Protein AF-A0A7K0PIM3-F1 (afdb_monomer_lite)

Foldseek 3Di:
DCQVVLVVVVVVVVVPDDADDDAEEEPQAPPDPPRPPLVVVVVPPHNYAYEYCDDHPRHPYYADLLDGPAAFQQGQEYHYPPHLVVHPCSVSSVVSSNRNHHPNHYD

pLDDT: mean 91.48, std 10.25, range [44.47, 98.44]

Radius of gyration: 13.06 Å; chains: 1; bounding box: 32×22×36 Å

Secondary structure (DSSP, 8-state):
--HHHHHHHHHHHHTTS--PSSEEEES----STT----GGGGSTTS-EEEEESS-STT-SEE--TTS--SPTT-BSEEE--S-GGG-S-HHHHHHHHHHHB-TT---

Structure (mmCIF, N/CA/C/O backbone):
data_AF-A0A7K0PIM3-F1
#
_entry.id   AF-A0A7K0PIM3-F1
#
loop_
_atom_site.group_PDB
_atom_site.id
_atom_site.type_symbol
_atom_site.label_atom_id
_atom_site.label_alt_id
_atom_site.label_comp_id
_atom_site.label_asym_id
_atom_site.label_entity_id
_atom_site.label_seq_id
_atom_site.pdbx_PDB_ins_code
_atom_site.Cartn_x
_atom_site.Cartn_y
_atom_site.Cartn_z
_atom_site.occupancy
_atom_site.B_iso_or_equiv
_atom_site.auth_seq_id
_atom_site.auth_comp_id
_atom_site.auth_asym_id
_atom_site.auth_atom_id
_atom_site.pdbx_PDB_model_num
ATOM 1 N N . MET A 1 1 ? 1.345 -8.873 -18.086 1.00 44.47 1 MET A N 1
ATOM 2 C CA . MET A 1 1 ? 0.117 -9.702 -18.183 1.00 44.47 1 MET A CA 1
ATOM 3 C C . MET A 1 1 ? -0.232 -10.415 -16.858 1.00 44.47 1 MET A C 1
ATOM 5 O O . MET A 1 1 ? -0.802 -11.494 -16.890 1.00 44.47 1 MET A O 1
ATOM 9 N N . ALA A 1 2 ? 0.010 -9.792 -15.693 1.00 50.12 2 ALA A N 1
ATOM 10 C CA . ALA A 1 2 ? -0.507 -10.244 -14.383 1.00 50.12 2 ALA A CA 1
ATOM 11 C C . ALA A 1 2 ? -1.850 -9.570 -13.993 1.00 50.12 2 ALA A C 1
ATOM 13 O O . ALA A 1 2 ? -2.500 -9.941 -13.023 1.00 50.12 2 ALA A O 1
ATOM 14 N N . GLN A 1 3 ? -2.290 -8.599 -14.802 1.00 61.19 3 GLN A N 1
ATOM 15 C CA . GLN A 1 3 ? -3.297 -7.589 -14.458 1.00 61.19 3 GLN A CA 1
ATOM 16 C C . GLN A 1 3 ? -4.701 -8.107 -14.072 1.00 61.19 3 GLN A C 1
ATOM 18 O O . GLN A 1 3 ? -5.303 -7.503 -13.186 1.00 61.19 3 GLN A O 1
ATOM 23 N N . PRO A 1 4 ? -5.262 -9.181 -14.674 1.00 68.12 4 PRO A N 1
ATOM 24 C CA . PRO A 1 4 ? -6.577 -9.679 -14.260 1.00 68.12 4 PRO A CA 1
ATOM 25 C C . PRO A 1 4 ? -6.559 -10.303 -12.859 1.00 68.12 4 PRO A C 1
ATOM 27 O O . PRO A 1 4 ? -7.486 -10.087 -12.083 1.00 68.12 4 PRO A O 1
ATOM 30 N N . ILE A 1 5 ? -5.479 -11.017 -12.524 1.00 82.50 5 ILE A N 1
ATOM 31 C CA . ILE A 1 5 ? -5.363 -11.773 -11.271 1.00 82.50 5 ILE A CA 1
ATOM 32 C C . ILE A 1 5 ? -5.226 -10.822 -10.083 1.00 82.50 5 ILE A C 1
ATOM 34 O O . ILE A 1 5 ? -5.881 -11.035 -9.073 1.00 82.50 5 ILE A O 1
ATOM 38 N N . THR A 1 6 ? -4.447 -9.742 -10.204 1.00 84.00 6 THR A N 1
ATOM 39 C CA . THR A 1 6 ? -4.288 -8.746 -9.129 1.00 84.00 6 THR A CA 1
ATOM 40 C C . THR A 1 6 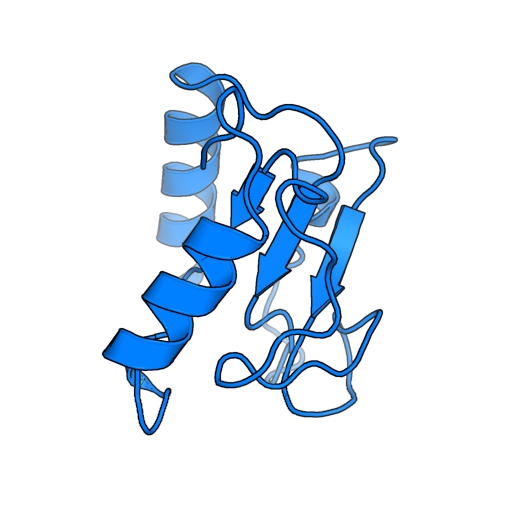? -5.627 -8.129 -8.725 1.00 84.00 6 THR A C 1
ATOM 42 O O . THR A 1 6 ? -5.908 -7.963 -7.540 1.00 84.00 6 THR A O 1
ATOM 45 N N . ARG A 1 7 ? -6.483 -7.816 -9.707 1.00 84.00 7 ARG A N 1
ATOM 46 C CA . ARG A 1 7 ? -7.808 -7.240 -9.448 1.00 84.00 7 ARG A CA 1
ATOM 47 C C . ARG A 1 7 ? -8.755 -8.235 -8.793 1.00 84.00 7 ARG A C 1
ATOM 49 O O . ARG A 1 7 ? -9.449 -7.865 -7.849 1.00 84.00 7 ARG A O 1
ATOM 56 N N . GLU A 1 8 ? -8.805 -9.460 -9.309 1.00 89.00 8 GLU A N 1
ATOM 57 C CA . GLU A 1 8 ? -9.635 -10.533 -8.753 1.00 89.00 8 GLU A CA 1
ATOM 58 C C . GLU A 1 8 ? -9.201 -10.854 -7.320 1.00 89.00 8 GLU A C 1
ATOM 60 O O . GLU A 1 8 ? -10.016 -10.790 -6.407 1.00 89.00 8 GLU A O 1
ATOM 65 N N . PHE A 1 9 ? -7.895 -11.025 -7.100 1.00 90.00 9 PHE A N 1
ATOM 66 C CA . PHE A 1 9 ? -7.312 -11.230 -5.779 1.00 90.00 9 PHE A CA 1
ATOM 67 C C . PHE A 1 9 ? -7.678 -10.109 -4.804 1.00 90.00 9 PHE A C 1
ATOM 69 O O . PHE A 1 9 ? -8.179 -10.383 -3.717 1.00 90.00 9 PHE A O 1
ATOM 76 N N . LEU A 1 10 ? -7.471 -8.843 -5.182 1.00 90.12 10 LEU A N 1
ATOM 77 C CA . LEU A 1 10 ? -7.783 -7.728 -4.290 1.00 90.12 10 LEU A CA 1
ATOM 78 C C . LEU A 1 10 ? -9.289 -7.637 -4.004 1.00 90.12 10 LEU A C 1
ATOM 80 O O . LEU A 1 10 ? -9.675 -7.365 -2.871 1.00 90.12 10 LEU A O 1
ATOM 84 N N . THR A 1 11 ? -10.137 -7.913 -4.999 1.00 91.06 11 THR A N 1
ATOM 85 C CA . THR A 1 11 ? -11.597 -7.979 -4.816 1.00 91.06 11 THR A CA 1
ATOM 86 C C . THR A 1 11 ? -11.979 -9.054 -3.799 1.00 91.06 11 THR A C 1
ATOM 88 O O . THR A 1 11 ? -12.729 -8.771 -2.865 1.00 91.06 11 THR A O 1
ATOM 91 N N . ASP A 1 12 ? -11.436 -10.262 -3.951 1.00 93.50 12 ASP A N 1
ATOM 92 C CA . ASP A 1 12 ? -11.724 -11.396 -3.074 1.00 93.50 12 ASP A CA 1
ATOM 93 C C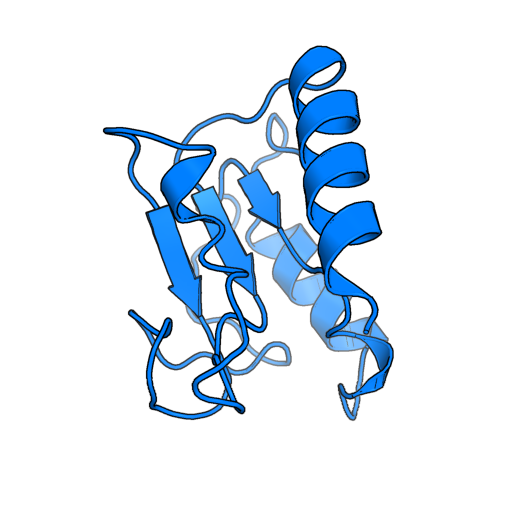 . ASP A 1 12 ? -11.228 -11.149 -1.650 1.00 93.50 12 ASP A C 1
ATOM 95 O O . ASP A 1 12 ? -11.939 -11.416 -0.681 1.00 93.50 12 ASP A O 1
ATOM 99 N N . VAL A 1 13 ? -10.025 -10.596 -1.498 1.00 93.12 13 VAL A N 1
ATOM 100 C CA . VAL A 1 13 ? -9.458 -10.327 -0.177 1.00 93.12 13 VAL A CA 1
ATOM 101 C C . VAL A 1 13 ? -10.221 -9.209 0.529 1.00 93.12 13 VAL A C 1
ATOM 103 O O . VAL A 1 13 ? -10.589 -9.381 1.691 1.00 93.12 13 VAL A O 1
ATOM 106 N N . LEU A 1 14 ? -10.558 -8.115 -0.162 1.00 92.25 14 LEU A N 1
ATOM 107 C CA . LEU A 1 14 ? -11.361 -7.025 0.412 1.00 92.25 14 LEU A CA 1
ATOM 108 C C . LEU A 1 14 ? -12.769 -7.466 0.837 1.00 92.25 14 LEU A C 1
ATOM 110 O O . LEU A 1 14 ? -13.384 -6.811 1.679 1.00 92.25 14 LEU A O 1
ATOM 114 N N . ALA A 1 15 ? -13.282 -8.575 0.300 1.00 93.50 15 ALA A N 1
ATOM 115 C CA . ALA A 1 15 ? -14.534 -9.174 0.755 1.00 93.50 15 ALA A CA 1
ATOM 116 C C . ALA A 1 15 ? -14.395 -9.971 2.070 1.00 93.50 15 ALA A C 1
ATOM 118 O O . ALA A 1 15 ? -15.405 -10.276 2.706 1.00 93.50 15 ALA A O 1
ATOM 119 N N . LEU A 1 16 ? -13.171 -10.324 2.478 1.00 93.31 16 LEU A N 1
ATOM 120 C CA . LEU A 1 16 ? -12.892 -11.237 3.592 1.00 93.31 16 LEU A CA 1
ATOM 121 C C . LEU A 1 16 ? -12.199 -10.574 4.784 1.00 93.31 16 LEU A C 1
ATOM 123 O O . LEU A 1 16 ? -12.389 -11.027 5.915 1.00 93.31 16 LEU A O 1
ATOM 127 N N . VAL A 1 17 ? -11.391 -9.538 4.554 1.00 91.19 17 VAL A N 1
ATOM 128 C CA . VAL A 1 17 ? -10.597 -8.894 5.608 1.00 91.19 17 VAL A CA 1
ATOM 129 C C . VAL A 1 17 ? -10.989 -7.426 5.786 1.00 91.19 17 VAL A C 1
ATOM 131 O O . VAL A 1 17 ? -11.223 -6.728 4.797 1.00 91.19 17 VAL A O 1
ATOM 134 N N . PRO A 1 18 ? -11.068 -6.919 7.033 1.00 91.62 18 PRO A N 1
ATOM 135 C CA . PRO A 1 18 ? -11.184 -5.488 7.266 1.00 91.62 18 PRO A CA 1
ATOM 136 C C . PRO A 1 18 ? -9.982 -4.757 6.668 1.00 91.62 18 PRO A C 1
ATOM 138 O O . PRO A 1 18 ? -8.848 -5.172 6.870 1.00 91.62 18 PRO A O 1
ATOM 141 N N . ALA A 1 19 ? -10.246 -3.644 5.995 1.00 94.25 19 ALA A N 1
ATOM 142 C CA . ALA A 1 19 ? -9.226 -2.730 5.503 1.00 94.25 19 ALA A CA 1
ATOM 143 C C . ALA A 1 19 ? -9.498 -1.360 6.137 1.00 94.25 19 ALA A C 1
ATOM 145 O O . ALA A 1 19 ? -10.301 -0.613 5.575 1.00 94.25 19 ALA A O 1
ATOM 146 N N . PRO A 1 20 ? -8.962 -1.034 7.328 1.00 96.62 20 PRO A N 1
ATOM 147 C CA . PRO A 1 20 ? -9.189 0.251 7.987 1.00 96.62 20 PRO A CA 1
ATOM 148 C C . PRO A 1 20 ? -8.360 1.383 7.361 1.00 96.62 20 PRO A C 1
ATOM 150 O O . PRO A 1 20 ? -7.329 1.157 6.736 1.00 96.62 20 PRO A O 1
ATOM 153 N N . ASP A 1 21 ? -8.809 2.624 7.522 1.00 96.94 21 ASP A N 1
ATOM 154 C CA . ASP A 1 21 ? -8.091 3.805 7.029 1.00 96.94 21 ASP A CA 1
ATOM 155 C C . ASP A 1 21 ? -6.924 4.224 7.954 1.00 96.94 21 ASP A C 1
ATOM 157 O O . ASP A 1 21 ? -7.007 4.011 9.169 1.00 96.94 21 ASP A O 1
ATOM 161 N N . PRO A 1 22 ? -5.878 4.889 7.419 1.00 97.75 22 PRO A N 1
ATOM 162 C CA . PRO A 1 22 ? -5.654 5.175 5.997 1.00 97.75 22 PRO A CA 1
ATOM 163 C C . PRO A 1 22 ? -5.092 3.974 5.222 1.00 97.75 22 PRO A C 1
ATOM 165 O O . PRO A 1 22 ? -4.423 3.114 5.798 1.00 97.75 22 PRO A O 1
ATOM 168 N N . VAL A 1 23 ? -5.348 3.941 3.911 1.00 98.06 23 VAL A N 1
ATOM 169 C CA . VAL A 1 23 ? -4.788 2.949 2.982 1.00 98.06 23 VAL A CA 1
ATOM 170 C C . VAL A 1 23 ? -3.480 3.473 2.399 1.00 98.06 23 VAL A C 1
ATOM 172 O O . VAL A 1 23 ? -3.416 4.600 1.905 1.00 98.06 23 VAL A O 1
ATOM 175 N N . VAL A 1 24 ? -2.445 2.645 2.426 1.00 98.44 24 VAL A N 1
ATOM 176 C CA . VAL A 1 24 ? -1.146 2.923 1.821 1.00 98.44 24 VAL A CA 1
ATOM 177 C C . VAL A 1 24 ? -0.793 1.784 0.880 1.00 98.44 24 VAL A C 1
ATOM 179 O O . VAL A 1 24 ? -0.798 0.623 1.277 1.00 98.44 24 VAL A O 1
ATOM 182 N N . GLU A 1 25 ? -0.481 2.125 -0.363 1.00 97.38 25 GLU A N 1
ATOM 183 C CA . GLU A 1 25 ? 0.068 1.201 -1.351 1.00 97.38 25 GLU A CA 1
ATOM 184 C C . GLU A 1 25 ? 1.582 1.396 -1.440 1.00 97.38 25 GLU A C 1
ATOM 186 O O . GLU A 1 25 ? 2.071 2.513 -1.613 1.00 97.38 25 GLU A O 1
ATOM 191 N N . PHE A 1 26 ? 2.330 0.305 -1.331 1.00 97.31 26 PHE A N 1
ATOM 192 C CA . PHE A 1 26 ? 3.777 0.251 -1.473 1.00 97.31 26 PHE A CA 1
ATOM 193 C C . PHE A 1 26 ? 4.142 -0.394 -2.810 1.00 97.31 26 PHE A C 1
ATOM 195 O O . PHE A 1 26 ? 3.809 -1.558 -3.030 1.00 97.31 26 PHE A O 1
ATOM 202 N N . GLY A 1 27 ? 4.848 0.350 -3.667 1.00 94.88 27 GLY A N 1
ATOM 203 C CA . GLY A 1 27 ? 5.157 -0.060 -5.046 1.00 94.88 27 GLY A CA 1
ATOM 204 C C . GLY A 1 27 ? 4.133 0.422 -6.078 1.00 94.88 27 GLY A C 1
ATOM 205 O O . GLY A 1 27 ? 3.824 -0.275 -7.036 1.00 94.88 27 GLY A O 1
ATOM 206 N N . SER A 1 28 ? 3.573 1.612 -5.865 1.00 94.81 28 SER A N 1
ATOM 207 C CA . SER A 1 28 ? 2.467 2.178 -6.658 1.00 94.81 28 SER A CA 1
ATOM 208 C C . SER A 1 28 ? 2.859 2.722 -8.039 1.00 94.81 28 SER A C 1
ATOM 210 O O . SER A 1 28 ? 1.990 3.189 -8.785 1.00 94.81 28 SER A O 1
ATOM 212 N N . LEU A 1 29 ? 4.151 2.720 -8.392 1.00 93.50 29 LEU A N 1
ATOM 213 C CA . LEU A 1 29 ? 4.605 3.275 -9.663 1.00 93.50 29 LEU A CA 1
ATOM 214 C C . LEU A 1 29 ? 4.055 2.468 -10.846 1.00 93.50 29 LEU A C 1
ATOM 216 O O . LEU A 1 29 ? 4.418 1.314 -11.069 1.00 93.50 29 LEU A O 1
ATOM 220 N N . GLN A 1 30 ? 3.259 3.128 -11.683 1.00 90.50 30 GLN A N 1
ATOM 221 C CA . GLN A 1 30 ? 2.781 2.583 -12.951 1.00 90.50 30 GLN A CA 1
ATOM 222 C C . GLN A 1 30 ? 3.867 2.801 -14.012 1.00 90.50 30 GLN A C 1
ATOM 224 O O . GLN A 1 30 ? 4.016 3.892 -14.569 1.00 90.50 30 GLN A O 1
ATOM 229 N N . VAL A 1 31 ? 4.680 1.766 -14.231 1.00 83.75 31 VAL A N 1
ATOM 230 C CA . VAL A 1 31 ? 5.851 1.786 -15.122 1.00 83.75 31 VAL A CA 1
ATOM 231 C C . VAL A 1 31 ? 5.440 1.824 -16.593 1.00 83.75 31 VAL A C 1
ATOM 233 O O . VAL A 1 31 ? 6.062 2.536 -17.379 1.00 83.75 31 VAL A O 1
ATOM 236 N N . GLU A 1 32 ? 4.394 1.084 -16.960 1.00 81.19 32 GLU A N 1
ATOM 237 C CA . GLU A 1 32 ? 3.885 1.019 -18.333 1.00 81.19 32 GLU A CA 1
ATOM 238 C C . GLU A 1 32 ? 2.552 1.767 -18.434 1.00 81.19 32 GLU A C 1
ATOM 240 O O . GLU A 1 32 ? 1.689 1.627 -17.568 1.00 81.19 32 GLU A O 1
ATOM 245 N N . ALA A 1 33 ? 2.339 2.528 -19.509 1.00 68.25 33 ALA A N 1
ATOM 246 C CA . ALA A 1 33 ? 1.116 3.319 -19.684 1.00 68.25 33 ALA A CA 1
ATOM 247 C C . ALA A 1 33 ? -0.156 2.449 -19.771 1.00 68.25 33 ALA A C 1
ATOM 249 O O . ALA A 1 33 ? -1.253 2.904 -19.454 1.00 68.25 33 ALA A O 1
ATOM 250 N N . GLU A 1 34 ? -0.014 1.187 -20.177 1.00 67.06 34 GLU A N 1
ATOM 251 C CA . GLU A 1 34 ? -1.086 0.197 -20.272 1.00 67.06 34 GLU A CA 1
ATOM 252 C C . GLU A 1 34 ? -1.325 -0.568 -18.953 1.00 67.06 34 GLU A C 1
ATOM 254 O O . GLU A 1 34 ? -2.146 -1.490 -18.905 1.00 67.06 34 GLU A O 1
ATOM 259 N N . GLN A 1 35 ? -0.615 -0.234 -17.868 1.00 67.12 35 GLN A N 1
ATOM 260 C CA . GLN A 1 35 ? -0.891 -0.779 -16.539 1.00 67.12 35 GLN A CA 1
ATOM 261 C C . GLN A 1 35 ? -2.169 -0.169 -15.952 1.00 67.12 35 GLN A C 1
ATOM 263 O O . GLN A 1 35 ? -2.141 0.804 -15.211 1.00 67.12 35 GLN A O 1
ATOM 268 N N . ASP A 1 36 ? -3.318 -0.791 -16.233 1.00 67.38 36 ASP A N 1
ATOM 269 C CA . ASP A 1 36 ? -4.604 -0.460 -15.598 1.00 67.38 36 ASP A CA 1
ATOM 270 C C . ASP A 1 36 ? -4.695 -1.010 -14.154 1.00 67.38 36 ASP A C 1
ATOM 272 O O . ASP A 1 36 ? -5.634 -1.726 -13.797 1.00 67.38 36 ASP A O 1
ATOM 276 N N . ILE A 1 37 ? -3.692 -0.712 -13.323 1.00 72.50 37 ILE A N 1
ATOM 277 C CA . ILE A 1 37 ? -3.549 -1.235 -11.951 1.00 72.50 37 ILE A CA 1
ATOM 278 C C . ILE A 1 37 ? -3.719 -0.163 -10.874 1.00 72.50 37 ILE A C 1
ATOM 280 O O . ILE A 1 37 ? -3.294 -0.370 -9.751 1.00 72.50 37 ILE A O 1
ATOM 284 N N . ASP A 1 38 ? -4.352 0.972 -11.183 1.00 87.75 38 ASP A N 1
ATOM 285 C CA . ASP A 1 38 ? -4.623 2.010 -10.182 1.00 87.75 38 ASP A CA 1
ATOM 286 C C . ASP A 1 38 ? -5.515 1.466 -9.049 1.00 87.75 38 ASP A C 1
ATOM 288 O O . ASP A 1 38 ? -6.747 1.413 -9.171 1.00 87.75 38 ASP A O 1
ATOM 292 N N . LEU A 1 39 ? -4.882 1.037 -7.950 1.00 90.62 39 LEU A N 1
ATOM 293 C CA . LEU A 1 39 ? -5.554 0.368 -6.839 1.00 90.62 39 LEU A CA 1
ATOM 294 C C . LEU A 1 39 ? -6.470 1.318 -6.065 1.00 90.62 39 LEU A C 1
ATOM 296 O O . LEU A 1 39 ? -7.412 0.864 -5.413 1.00 90.62 39 LEU A O 1
ATOM 300 N N . ARG A 1 40 ? -6.297 2.638 -6.223 1.00 92.12 40 ARG A N 1
ATOM 301 C CA . ARG A 1 40 ? -7.200 3.661 -5.663 1.00 92.12 40 ARG A CA 1
ATOM 302 C C . ARG A 1 40 ? -8.664 3.395 -5.995 1.00 92.12 40 ARG A C 1
ATOM 304 O O . ARG A 1 40 ? -9.549 3.711 -5.204 1.00 92.12 40 ARG A O 1
ATOM 311 N N . ARG A 1 41 ? -8.938 2.785 -7.152 1.00 91.69 41 ARG A N 1
ATOM 312 C CA . ARG A 1 41 ? -10.297 2.463 -7.613 1.00 91.69 41 ARG A CA 1
ATOM 313 C C . ARG A 1 41 ? -11.033 1.473 -6.707 1.00 91.69 41 ARG A C 1
ATOM 315 O O . ARG A 1 41 ? -12.260 1.475 -6.710 1.00 91.69 41 ARG A O 1
ATOM 322 N N . PHE A 1 42 ? -10.313 0.671 -5.923 1.00 92.31 42 PHE A N 1
ATOM 323 C CA . PHE A 1 42 ? -10.893 -0.245 -4.934 1.00 92.31 42 PHE A CA 1
ATOM 324 C C . PHE A 1 42 ? -11.261 0.451 -3.615 1.00 92.31 42 PHE A C 1
ATOM 326 O O . PHE A 1 42 ? -11.994 -0.111 -2.805 1.00 92.31 42 PHE A O 1
ATOM 333 N N . PHE A 1 43 ? -10.815 1.695 -3.416 1.00 93.88 43 PHE A N 1
ATOM 334 C CA . PHE A 1 43 ? -10.996 2.463 -2.184 1.00 93.88 43 PHE A CA 1
ATOM 335 C C . PHE A 1 43 ? -11.661 3.830 -2.449 1.00 93.88 43 PHE A C 1
ATOM 337 O O . PHE A 1 43 ? -11.131 4.869 -2.047 1.00 93.88 43 PHE A O 1
ATOM 344 N N . PRO A 1 44 ? -12.822 3.880 -3.134 1.00 94.25 44 PRO A N 1
ATOM 345 C CA . PRO A 1 44 ? -13.425 5.141 -3.554 1.00 94.25 44 PRO A CA 1
ATOM 346 C C . PRO A 1 44 ? -13.776 6.032 -2.355 1.00 94.25 44 PRO A C 1
ATOM 348 O O . PRO A 1 44 ? -14.507 5.629 -1.452 1.00 94.25 44 PRO A O 1
ATOM 351 N N . GLY A 1 45 ? -13.266 7.267 -2.36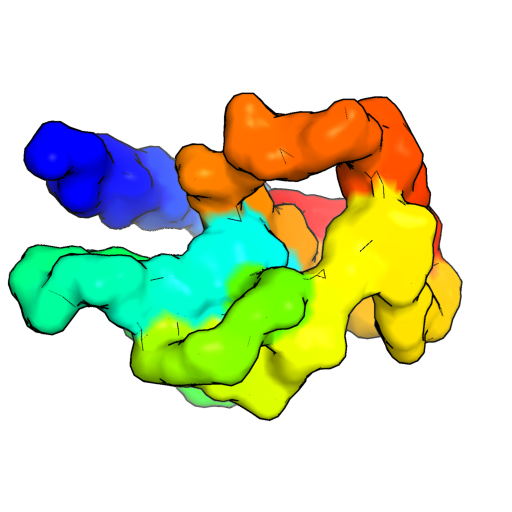7 1.00 95.69 45 GLY A N 1
ATOM 352 C CA . GLY A 1 45 ? -13.525 8.269 -1.326 1.00 95.69 45 GLY A CA 1
ATOM 353 C C . GLY A 1 45 ? -12.788 8.035 -0.004 1.00 95.69 45 GLY A C 1
ATOM 354 O O . GLY A 1 45 ? -13.031 8.771 0.951 1.00 95.69 45 GLY A O 1
ATOM 355 N N . ARG A 1 46 ? -11.898 7.041 0.061 1.00 96.44 46 ARG A N 1
ATOM 356 C CA . ARG A 1 46 ? -11.086 6.748 1.244 1.00 96.44 46 ARG A CA 1
ATOM 357 C C . ARG A 1 46 ? -9.724 7.449 1.166 1.00 96.44 46 ARG A C 1
ATOM 359 O O . ARG A 1 46 ? -9.225 7.677 0.063 1.00 96.44 46 ARG A O 1
ATOM 366 N N . PRO A 1 47 ? -9.104 7.791 2.309 1.00 97.88 47 PRO A N 1
ATOM 367 C CA . PRO A 1 47 ? -7.731 8.283 2.340 1.00 97.88 47 PRO A CA 1
ATOM 368 C C . PRO A 1 47 ? -6.773 7.190 1.846 1.00 97.88 47 PRO A C 1
ATOM 370 O O . PRO A 1 47 ? -6.508 6.218 2.553 1.00 97.88 47 PRO A O 1
ATOM 373 N N . PHE A 1 48 ? -6.270 7.365 0.624 1.00 98.00 48 PHE A N 1
ATOM 374 C CA . PHE A 1 48 ? -5.359 6.447 -0.053 1.00 98.00 48 PHE A CA 1
ATOM 375 C C . PHE A 1 48 ? -4.074 7.182 -0.430 1.00 98.00 48 PHE A C 1
ATOM 377 O O . PHE A 1 48 ? -4.142 8.267 -1.008 1.00 98.00 48 PHE A O 1
ATOM 384 N N . THR A 1 49 ? -2.919 6.587 -0.136 1.00 98.25 49 THR A N 1
ATOM 385 C CA . THR A 1 49 ? -1.605 7.107 -0.542 1.00 98.25 49 THR A CA 1
ATOM 386 C C . THR A 1 49 ? -0.833 6.041 -1.312 1.00 98.25 49 THR A C 1
ATOM 388 O O . THR A 1 49 ? -0.449 5.026 -0.735 1.00 98.25 49 THR A O 1
ATOM 391 N N . GLY A 1 50 ? -0.566 6.281 -2.594 1.00 97.75 50 GLY A N 1
ATOM 392 C CA . GLY A 1 50 ? 0.384 5.495 -3.378 1.00 97.75 50 GLY A CA 1
ATOM 393 C C . GLY A 1 50 ? 1.820 5.910 -3.071 1.00 97.75 50 GLY A C 1
ATOM 394 O O . GLY A 1 50 ? 2.153 7.098 -3.110 1.00 97.75 50 GLY A O 1
ATOM 395 N N . THR A 1 51 ? 2.679 4.946 -2.755 1.00 98.31 51 THR A N 1
ATOM 396 C CA . THR A 1 51 ? 4.100 5.171 -2.477 1.00 98.31 51 THR A CA 1
ATOM 397 C C . THR A 1 51 ? 5.007 4.328 -3.360 1.00 98.31 51 THR A C 1
ATOM 399 O O . THR A 1 51 ? 4.638 3.233 -3.781 1.00 98.31 51 THR A O 1
ATOM 402 N N . ASP A 1 52 ? 6.192 4.844 -3.669 1.00 97.50 52 ASP A N 1
ATOM 403 C CA . ASP A 1 52 ? 7.250 4.128 -4.387 1.00 97.50 52 ASP A CA 1
ATOM 404 C C . ASP A 1 52 ? 8.610 4.779 -4.084 1.00 97.50 52 ASP A C 1
ATOM 406 O O . ASP A 1 52 ? 8.660 5.928 -3.645 1.00 97.50 52 ASP A O 1
ATOM 410 N N . PHE A 1 53 ? 9.723 4.090 -4.345 1.00 96.19 53 PHE A N 1
ATOM 411 C CA . PHE A 1 53 ? 11.065 4.669 -4.193 1.00 96.19 53 PHE A CA 1
ATOM 412 C C . PHE A 1 53 ? 11.404 5.685 -5.296 1.00 96.19 53 PHE A C 1
ATOM 414 O O . PHE A 1 53 ? 12.418 6.384 -5.212 1.00 96.19 53 PHE A O 1
ATOM 421 N N . ARG A 1 54 ? 10.568 5.764 -6.337 1.00 95.38 54 ARG A N 1
ATOM 422 C CA . ARG A 1 54 ? 10.687 6.676 -7.479 1.00 95.38 54 ARG A CA 1
ATOM 423 C C . ARG A 1 54 ? 9.436 7.531 -7.633 1.00 95.38 54 ARG A C 1
ATOM 425 O O . ARG A 1 54 ? 8.333 7.097 -7.340 1.00 95.38 54 ARG A O 1
ATOM 432 N N . GLU A 1 55 ? 9.601 8.729 -8.180 1.00 97.25 55 GLU A N 1
ATOM 433 C CA . GLU A 1 55 ? 8.468 9.530 -8.654 1.00 97.25 55 GLU A CA 1
ATOM 434 C C . GLU A 1 55 ? 7.876 8.939 -9.943 1.00 97.25 55 GLU A C 1
ATOM 436 O O . GLU A 1 55 ? 8.601 8.381 -10.776 1.00 97.25 55 GLU A O 1
ATOM 441 N N . GLY A 1 56 ? 6.570 9.122 -10.144 1.00 93.88 56 GLY A N 1
ATOM 442 C CA . GLY A 1 56 ? 5.900 8.808 -11.402 1.00 93.88 56 GLY A CA 1
ATOM 443 C C . GLY A 1 56 ? 4.390 8.611 -11.257 1.00 93.88 56 GLY A C 1
ATOM 444 O O . GLY A 1 56 ? 3.825 8.892 -10.198 1.00 93.88 56 GLY A O 1
ATOM 445 N N . PRO A 1 57 ? 3.711 8.161 -12.326 1.00 92.75 57 PRO A N 1
ATOM 446 C CA . PRO A 1 57 ? 2.274 7.923 -12.296 1.00 92.75 57 PRO A CA 1
ATOM 447 C C . PRO A 1 57 ? 1.910 6.897 -11.224 1.00 92.75 57 PRO A C 1
ATOM 449 O O . PRO A 1 57 ? 2.578 5.877 -11.079 1.00 92.75 57 PRO A O 1
ATOM 452 N N . GLY A 1 58 ? 0.849 7.176 -10.471 1.00 92.19 58 GLY A N 1
ATOM 453 C CA . GLY A 1 58 ? 0.430 6.327 -9.361 1.00 92.19 58 GLY A CA 1
ATOM 454 C C . GLY A 1 58 ? 1.150 6.597 -8.038 1.00 92.19 58 GLY A C 1
ATOM 455 O O . GLY A 1 58 ? 0.664 6.118 -7.022 1.00 92.19 58 GLY A O 1
ATOM 456 N N . VAL A 1 59 ? 2.191 7.434 -8.003 1.00 96.38 59 VAL A N 1
ATOM 457 C CA . VAL A 1 59 ? 2.933 7.753 -6.775 1.00 96.38 59 VAL A CA 1
ATOM 458 C C . VAL A 1 59 ? 2.503 9.111 -6.223 1.00 96.38 59 VAL A C 1
ATOM 460 O O . VAL A 1 59 ? 2.734 10.145 -6.845 1.00 96.38 59 VAL A O 1
ATOM 463 N N . ASP A 1 60 ? 1.912 9.114 -5.030 1.00 98.00 60 ASP A N 1
ATOM 464 C CA . ASP A 1 60 ? 1.561 10.328 -4.283 1.00 98.00 60 ASP A CA 1
ATOM 465 C C . ASP A 1 60 ? 2.723 10.787 -3.386 1.00 98.00 60 ASP A C 1
ATOM 467 O O . ASP A 1 60 ? 2.909 11.984 -3.152 1.00 98.00 60 ASP A O 1
ATOM 471 N N . ARG A 1 61 ? 3.522 9.836 -2.876 1.00 98.06 61 ARG A N 1
ATOM 472 C CA . ARG A 1 61 ? 4.635 10.106 -1.956 1.00 98.06 61 ARG A CA 1
ATOM 473 C C . ARG A 1 61 ? 5.818 9.169 -2.193 1.00 98.06 61 ARG A C 1
ATOM 475 O O . ARG A 1 61 ? 5.671 7.955 -2.142 1.00 98.06 61 ARG A O 1
ATOM 482 N N . VAL A 1 62 ? 7.014 9.727 -2.383 1.00 98.44 62 VAL A N 1
ATOM 483 C CA . VAL A 1 62 ? 8.239 8.922 -2.539 1.00 98.44 62 VAL A CA 1
ATOM 484 C C . VAL A 1 62 ? 8.678 8.355 -1.191 1.00 98.44 62 VAL A C 1
ATOM 486 O O . VAL A 1 62 ? 8.967 9.132 -0.285 1.00 98.44 62 VAL A O 1
ATOM 489 N N . GLU A 1 63 ? 8.773 7.036 -1.056 1.00 98.25 63 GLU A N 1
ATOM 490 C CA . GLU A 1 63 ? 9.194 6.326 0.158 1.00 98.25 63 GLU A CA 1
ATOM 491 C C . GLU A 1 63 ? 10.203 5.221 -0.162 1.00 98.25 63 GLU A C 1
ATOM 493 O O . GLU A 1 63 ? 10.094 4.535 -1.173 1.00 98.25 63 GLU A O 1
ATOM 498 N N . ASP A 1 64 ? 11.164 5.002 0.736 1.00 97.31 64 ASP A N 1
ATOM 499 C CA . ASP A 1 64 ? 12.038 3.830 0.688 1.00 97.31 64 ASP A CA 1
ATOM 500 C C . ASP A 1 64 ? 11.531 2.804 1.698 1.00 97.31 64 ASP A C 1
ATOM 502 O O . ASP A 1 64 ? 11.511 3.067 2.900 1.00 97.31 64 ASP A O 1
ATOM 506 N N . LEU A 1 65 ? 11.157 1.614 1.224 1.00 96.81 65 LEU A N 1
ATOM 507 C CA . LEU A 1 65 ? 10.659 0.543 2.087 1.00 96.81 65 LEU A CA 1
ATOM 508 C C . LEU A 1 65 ? 11.634 0.156 3.205 1.00 96.81 65 LEU A C 1
ATOM 510 O O . LEU A 1 65 ? 11.213 -0.376 4.222 1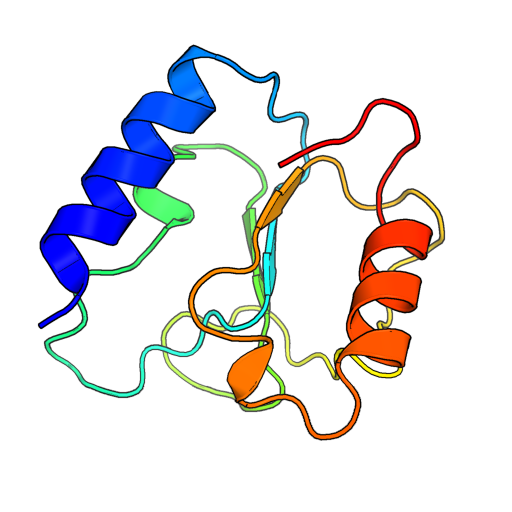.00 96.81 65 LEU A O 1
ATOM 514 N N . ARG A 1 66 ? 12.932 0.427 3.048 1.00 95.25 66 ARG A N 1
ATOM 515 C CA . ARG A 1 66 ? 13.955 0.107 4.055 1.00 95.25 66 ARG A CA 1
ATOM 516 C C . ARG A 1 66 ? 14.026 1.128 5.196 1.00 95.25 66 ARG A C 1
ATOM 518 O O . ARG A 1 66 ? 14.802 0.933 6.128 1.00 95.25 66 ARG A O 1
ATOM 525 N N . GLY A 1 67 ? 13.265 2.216 5.107 1.00 97.12 67 GLY A N 1
ATOM 526 C CA . GLY A 1 67 ? 13.207 3.283 6.100 1.00 97.12 67 GLY A CA 1
ATOM 527 C C . GLY A 1 67 ? 12.020 4.189 5.812 1.00 97.12 67 GLY A C 1
ATOM 528 O O . GLY A 1 67 ? 12.185 5.284 5.270 1.00 97.12 67 GLY A O 1
ATOM 529 N N . LEU A 1 68 ? 10.830 3.701 6.151 1.00 97.88 68 LEU A N 1
ATOM 530 C CA . LEU A 1 68 ? 9.578 4.390 5.879 1.00 97.88 68 LEU A CA 1
ATOM 531 C C . LEU A 1 68 ? 9.437 5.611 6.787 1.00 97.88 68 LEU A C 1
ATOM 533 O O . LEU A 1 68 ? 9.663 5.535 7.992 1.00 97.88 68 LEU A O 1
ATOM 537 N N . ARG A 1 69 ? 8.980 6.736 6.234 1.00 98.38 69 ARG A N 1
ATOM 538 C CA . ARG A 1 69 ? 8.742 7.967 7.016 1.00 98.38 69 ARG A CA 1
ATOM 539 C C . ARG A 1 69 ? 7.372 8.012 7.699 1.00 98.38 69 ARG A C 1
ATOM 541 O O . ARG A 1 69 ? 6.986 9.063 8.196 1.00 98.38 69 ARG A O 1
ATOM 548 N N . PHE A 1 70 ? 6.635 6.905 7.677 1.00 98.12 70 PHE A N 1
ATOM 549 C CA . PHE A 1 70 ? 5.413 6.745 8.460 1.00 98.12 70 PHE A CA 1
ATOM 550 C C . PHE A 1 70 ? 5.756 6.571 9.945 1.00 98.12 70 PHE A C 1
ATOM 552 O O . PHE A 1 70 ? 6.741 5.905 10.286 1.00 98.12 70 PHE A O 1
ATOM 559 N N . GLU A 1 71 ? 4.932 7.136 10.819 1.00 98.19 71 GLU A N 1
ATOM 560 C CA . GLU A 1 71 ? 4.996 6.909 12.263 1.00 98.19 71 GLU A CA 1
ATOM 561 C C . GLU A 1 71 ? 4.566 5.472 12.613 1.00 98.19 71 GLU A C 1
ATOM 563 O O . GLU A 1 71 ? 3.901 4.782 11.832 1.00 98.19 71 GLU A O 1
ATOM 568 N N . ASP A 1 72 ? 4.946 5.004 13.804 1.00 98.12 72 ASP A N 1
ATOM 569 C CA . ASP A 1 72 ? 4.536 3.690 14.309 1.00 98.12 72 ASP A CA 1
ATOM 570 C C . ASP A 1 72 ? 3.005 3.617 14.424 1.00 98.12 72 ASP A C 1
ATOM 572 O O . ASP A 1 72 ? 2.379 4.430 15.109 1.00 98.12 72 ASP A O 1
ATOM 576 N N . GLY A 1 73 ? 2.391 2.626 13.775 1.00 97.62 73 GLY A N 1
ATOM 577 C CA . GLY A 1 73 ? 0.936 2.473 13.766 1.00 97.62 73 GLY A CA 1
ATOM 578 C C . GLY A 1 73 ? 0.173 3.622 13.093 1.00 97.62 73 GLY A C 1
ATOM 579 O O . GLY A 1 73 ? -0.965 3.897 13.469 1.00 97.62 73 GLY A O 1
ATOM 580 N N . GLU A 1 74 ? 0.761 4.320 12.123 1.00 97.69 74 GLU A N 1
ATOM 581 C CA . GLU A 1 74 ? 0.054 5.328 11.321 1.00 97.69 74 GLU A CA 1
ATOM 582 C C . GLU A 1 74 ? -0.884 4.697 10.275 1.00 97.69 74 GLU A C 1
ATOM 584 O O . GLU A 1 74 ? -1.960 5.225 9.987 1.00 97.69 74 GLU A O 1
ATOM 589 N N . VAL A 1 75 ? -0.489 3.558 9.703 1.00 98.31 75 VAL A N 1
ATOM 590 C CA . VAL A 1 75 ? -1.138 2.935 8.543 1.00 98.31 75 VAL A CA 1
ATOM 591 C C . VAL A 1 75 ? -2.259 1.996 8.982 1.00 98.31 75 VAL A C 1
ATOM 593 O O . VAL A 1 75 ? -2.054 1.124 9.823 1.00 98.31 75 VAL A O 1
ATOM 596 N N . GLY A 1 76 ? -3.452 2.146 8.399 1.00 98.12 76 GLY A N 1
ATOM 597 C CA . GLY A 1 76 ? -4.577 1.237 8.634 1.00 98.12 76 GLY A CA 1
ATOM 598 C C . GLY A 1 76 ? -4.527 -0.003 7.741 1.00 98.12 76 GLY A C 1
ATOM 599 O O . GLY A 1 76 ? -4.619 -1.124 8.234 1.00 98.12 76 GLY A O 1
ATOM 600 N N . THR A 1 77 ? -4.339 0.199 6.439 1.00 97.69 77 THR A N 1
ATOM 601 C CA . THR A 1 77 ? -4.220 -0.859 5.419 1.00 97.69 77 THR A CA 1
ATOM 602 C C . THR A 1 77 ? -2.912 -0.640 4.654 1.00 97.69 77 THR A C 1
ATOM 604 O O . THR A 1 77 ? -2.684 0.465 4.164 1.00 97.69 77 THR A O 1
ATOM 607 N N . ALA A 1 78 ? -2.053 -1.651 4.571 1.00 97.12 78 ALA A N 1
ATOM 608 C CA . ALA A 1 78 ? -0.720 -1.645 3.969 1.00 97.12 78 ALA A CA 1
ATOM 609 C C . ALA A 1 78 ? -0.626 -2.622 2.778 1.00 97.12 78 ALA A C 1
ATOM 611 O O . ALA A 1 78 ? -0.154 -3.745 2.921 1.00 97.12 78 ALA A O 1
ATOM 612 N N . ILE A 1 79 ? -0.974 -2.166 1.576 1.00 96.00 79 ILE A N 1
ATOM 613 C CA . ILE A 1 79 ? -1.000 -2.998 0.367 1.00 96.00 79 ILE A CA 1
ATOM 614 C C . ILE A 1 79 ? 0.390 -3.052 -0.268 1.00 96.00 79 ILE A C 1
ATOM 616 O O . ILE A 1 79 ? 0.960 -2.017 -0.602 1.00 96.00 79 ILE A O 1
ATOM 620 N N . CYS A 1 80 ? 0.919 -4.251 -0.508 1.00 95.00 80 CYS A N 1
ATOM 621 C CA . CYS A 1 80 ? 2.173 -4.450 -1.236 1.00 95.00 80 CYS A CA 1
ATOM 622 C C . CYS A 1 80 ? 2.042 -5.653 -2.182 1.00 95.00 80 CYS A C 1
ATOM 624 O O . CYS A 1 80 ? 2.108 -6.803 -1.746 1.00 95.00 80 CYS A O 1
ATOM 626 N N . LEU A 1 81 ? 1.811 -5.389 -3.472 1.00 91.44 81 LEU A N 1
ATOM 627 C CA . LEU A 1 81 ? 1.588 -6.408 -4.507 1.00 91.44 81 LEU A CA 1
ATOM 628 C C . LEU A 1 81 ? 2.699 -6.317 -5.561 1.00 91.44 81 LEU A C 1
ATOM 630 O O . LEU A 1 81 ? 3.059 -5.214 -5.961 1.00 91.44 81 LEU A O 1
ATOM 634 N N . ASP A 1 82 ? 3.250 -7.461 -5.981 1.00 88.44 82 ASP A N 1
ATOM 635 C CA . ASP A 1 82 ? 4.301 -7.577 -7.013 1.00 88.44 82 ASP A CA 1
ATOM 636 C C . ASP A 1 82 ? 5.469 -6.569 -6.847 1.00 88.44 82 ASP A C 1
ATOM 638 O O . ASP A 1 82 ? 5.926 -5.928 -7.796 1.00 88.44 82 ASP A O 1
ATOM 642 N N . THR A 1 83 ? 5.908 -6.358 -5.599 1.00 91.56 83 THR A N 1
ATOM 643 C CA . THR A 1 83 ? 6.886 -5.316 -5.226 1.00 91.56 83 THR A CA 1
ATOM 644 C C . THR A 1 83 ? 8.065 -5.851 -4.410 1.00 91.56 83 THR A C 1
ATOM 646 O O . THR A 1 83 ? 9.215 -5.465 -4.643 1.00 91.56 83 THR A O 1
ATOM 649 N N . LEU A 1 84 ? 7.826 -6.731 -3.429 1.00 94.06 84 LEU A N 1
ATOM 650 C CA . LEU A 1 84 ? 8.868 -7.176 -2.490 1.00 94.06 84 LEU A CA 1
ATOM 651 C C . LEU A 1 84 ? 9.996 -7.965 -3.165 1.00 94.06 84 LEU 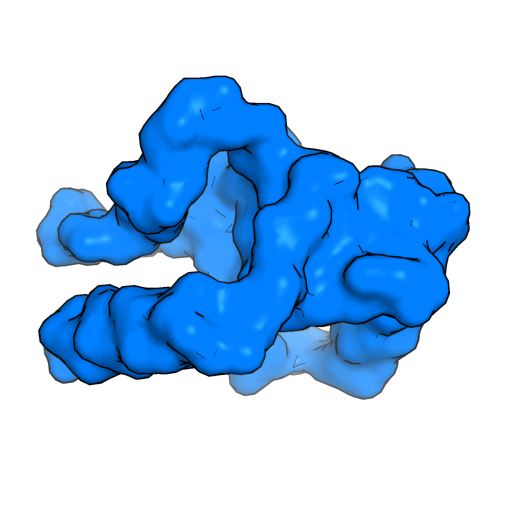A C 1
ATOM 653 O O . LEU A 1 84 ? 11.141 -7.879 -2.727 1.00 94.06 84 LEU A O 1
ATOM 657 N N . GLU A 1 85 ? 9.706 -8.691 -4.241 1.00 93.12 85 GLU A N 1
ATOM 658 C CA . GLU A 1 85 ? 10.677 -9.434 -5.049 1.00 93.12 85 GLU A CA 1
ATOM 659 C C . GLU A 1 85 ? 11.716 -8.534 -5.731 1.00 93.12 85 GLU A C 1
ATOM 661 O O . GLU A 1 85 ? 12.790 -8.999 -6.117 1.00 93.12 85 GLU A O 1
ATOM 666 N N . HIS A 1 86 ? 11.409 -7.243 -5.863 1.00 91.50 86 HIS A N 1
ATOM 667 C CA . HIS A 1 86 ? 12.295 -6.228 -6.421 1.00 91.50 86 HIS A CA 1
ATOM 668 C C . HIS A 1 86 ? 13.043 -5.441 -5.338 1.00 91.50 86 HIS A C 1
ATOM 670 O O . HIS A 1 86 ? 13.968 -4.685 -5.646 1.00 91.50 86 HIS A O 1
ATOM 676 N N . CYS A 1 87 ? 12.676 -5.615 -4.066 1.00 93.38 87 CYS A N 1
ATOM 677 C CA . CYS A 1 87 ? 13.330 -4.940 -2.958 1.00 93.38 87 CYS A CA 1
ATOM 678 C C . CYS A 1 87 ? 14.711 -5.553 -2.684 1.00 93.38 87 CYS A C 1
ATOM 680 O O . CYS A 1 87 ? 14.860 -6.766 -2.563 1.00 93.38 87 CYS A O 1
ATOM 682 N N . ALA A 1 88 ? 15.732 -4.705 -2.526 1.00 92.62 88 ALA A N 1
ATOM 683 C CA . ALA A 1 88 ? 17.089 -5.156 -2.207 1.00 92.62 88 ALA A CA 1
ATOM 684 C C . ALA A 1 88 ? 17.206 -5.785 -0.803 1.00 92.62 88 ALA A C 1
ATOM 686 O O . ALA A 1 88 ? 18.082 -6.615 -0.574 1.00 92.62 88 ALA A O 1
ATOM 687 N N . ASP A 1 89 ? 16.338 -5.379 0.128 1.00 96.56 89 ASP A N 1
ATOM 688 C CA . ASP A 1 89 ? 16.246 -5.935 1.480 1.00 96.56 89 ASP A CA 1
ATOM 689 C C . ASP A 1 89 ? 14.766 -6.103 1.878 1.00 96.56 89 ASP A C 1
ATOM 691 O O . ASP A 1 89 ? 14.201 -5.261 2.587 1.00 96.56 89 ASP A O 1
ATOM 695 N N . PRO A 1 90 ? 14.111 -7.182 1.409 1.00 96.69 90 PRO A N 1
ATOM 696 C CA . PRO A 1 90 ? 12.688 -7.402 1.654 1.00 96.69 90 PRO A CA 1
ATOM 697 C C . PRO A 1 90 ? 12.386 -7.692 3.130 1.00 96.69 90 PRO A C 1
ATOM 699 O O . PRO A 1 90 ? 11.272 -7.456 3.590 1.00 96.69 90 PRO A O 1
ATOM 702 N N . VAL A 1 91 ? 13.366 -8.172 3.904 1.00 97.56 91 VAL A N 1
ATOM 703 C CA . VAL A 1 91 ? 13.178 -8.441 5.337 1.00 97.56 91 VAL A CA 1
ATOM 704 C C . VAL A 1 91 ? 13.034 -7.131 6.102 1.00 97.56 91 VAL A C 1
ATOM 706 O O . VAL A 1 91 ? 12.127 -7.001 6.926 1.00 97.56 91 VAL A O 1
ATOM 709 N N . THR A 1 92 ? 13.902 -6.154 5.832 1.00 98.12 92 THR A N 1
ATOM 710 C CA . THR A 1 92 ? 13.773 -4.817 6.424 1.00 98.12 92 THR A CA 1
ATOM 711 C C . THR A 1 92 ? 12.500 -4.126 5.942 1.00 98.12 92 THR A C 1
ATOM 713 O O . THR A 1 92 ? 11.783 -3.570 6.769 1.00 98.12 92 THR A O 1
ATOM 716 N N . ALA A 1 93 ? 12.150 -4.258 4.658 1.00 97.81 93 ALA A N 1
ATOM 717 C CA . ALA A 1 93 ? 10.897 -3.728 4.117 1.00 97.81 93 ALA A CA 1
ATOM 718 C C . ALA A 1 93 ? 9.657 -4.213 4.882 1.00 97.81 93 ALA A C 1
ATOM 720 O O . ALA A 1 93 ? 8.833 -3.411 5.317 1.00 97.81 93 ALA A O 1
ATOM 721 N N . VAL A 1 94 ? 9.540 -5.525 5.107 1.00 97.19 94 VAL A N 1
ATOM 722 C CA . VAL A 1 94 ? 8.408 -6.101 5.849 1.00 97.19 94 VAL A CA 1
ATOM 723 C C . VAL A 1 94 ? 8.386 -5.632 7.304 1.00 97.19 94 VAL A C 1
ATOM 725 O O . VAL A 1 94 ? 7.312 -5.385 7.847 1.00 97.19 94 VAL A O 1
ATOM 728 N N . ARG A 1 95 ? 9.551 -5.468 7.945 1.00 97.94 95 ARG A N 1
ATOM 729 C CA . ARG A 1 95 ? 9.625 -4.932 9.315 1.00 97.94 95 ARG A CA 1
ATOM 730 C C . ARG A 1 95 ? 9.149 -3.487 9.396 1.00 97.94 95 ARG A C 1
ATOM 732 O O . ARG A 1 95 ? 8.414 -3.166 10.323 1.00 97.94 95 ARG A O 1
ATOM 739 N N . GLU A 1 96 ? 9.535 -2.648 8.441 1.00 98.19 96 GLU A N 1
ATOM 740 C CA . GLU A 1 96 ? 9.099 -1.252 8.382 1.00 98.19 96 GLU A CA 1
ATOM 741 C C . GLU A 1 96 ? 7.601 -1.135 8.093 1.00 98.19 96 GLU A C 1
ATOM 743 O O . GLU A 1 96 ? 6.907 -0.394 8.786 1.00 98.19 96 GLU A O 1
ATOM 748 N N . MET A 1 97 ? 7.073 -1.915 7.145 1.00 97.50 97 MET A N 1
ATOM 749 C CA . MET A 1 97 ? 5.627 -1.960 6.897 1.00 97.50 97 MET A CA 1
ATOM 750 C C . MET A 1 97 ? 4.864 -2.421 8.143 1.00 97.50 97 MET A C 1
ATOM 752 O O . MET A 1 97 ? 3.879 -1.797 8.521 1.00 97.50 97 MET A O 1
ATOM 756 N N . HIS A 1 98 ? 5.347 -3.458 8.834 1.00 97.00 98 HIS A N 1
ATOM 757 C CA . HIS A 1 98 ? 4.745 -3.920 10.085 1.00 97.00 98 HIS A CA 1
ATOM 758 C C . HIS A 1 98 ? 4.826 -2.869 11.206 1.00 97.00 98 HIS A C 1
ATOM 760 O O . HIS A 1 98 ? 3.885 -2.741 11.979 1.00 97.00 98 HIS A O 1
ATOM 766 N N . ARG A 1 99 ? 5.934 -2.125 11.325 1.00 97.94 99 ARG A N 1
ATOM 767 C CA . ARG A 1 99 ? 6.078 -1.024 12.295 1.00 97.94 99 ARG A CA 1
ATOM 768 C C . ARG A 1 99 ? 5.054 0.083 12.029 1.00 97.94 99 ARG A C 1
ATOM 770 O O . ARG A 1 99 ? 4.416 0.567 12.960 1.00 97.94 99 ARG A O 1
ATOM 777 N N . ALA A 1 100 ? 4.909 0.476 10.766 1.00 98.19 100 ALA A N 1
ATOM 778 C CA . ALA A 1 100 ? 3.978 1.519 10.354 1.00 98.19 100 ALA A CA 1
ATOM 779 C C . ALA A 1 100 ? 2.508 1.074 10.458 1.00 98.19 100 ALA A C 1
ATOM 781 O O . ALA A 1 100 ? 1.630 1.915 10.633 1.00 98.19 100 ALA A O 1
ATOM 782 N N . LEU A 1 101 ? 2.229 -0.229 10.362 1.00 98.00 101 LEU A N 1
ATOM 783 C CA . LEU A 1 101 ? 0.883 -0.787 10.445 1.00 98.00 101 LEU A CA 1
ATOM 784 C C . LEU A 1 101 ? 0.324 -0.724 11.872 1.00 98.00 101 LEU A C 1
ATOM 786 O O . LEU A 1 101 ? 0.984 -1.062 12.856 1.00 98.00 101 LEU A O 1
ATOM 790 N N . ARG A 1 102 ? -0.938 -0.317 11.987 1.00 96.56 102 ARG A N 1
ATOM 791 C CA . ARG A 1 102 ? -1.679 -0.337 13.248 1.00 96.56 102 ARG A CA 1
ATOM 792 C C . ARG A 1 102 ? -1.879 -1.766 13.769 1.00 96.56 102 ARG A C 1
ATOM 794 O O . ARG A 1 102 ? -2.041 -2.685 12.972 1.00 96.56 102 ARG A O 1
ATOM 801 N N . PRO A 1 103 ? -2.013 -1.967 15.093 1.00 92.75 103 PRO A N 1
ATOM 802 C CA . PRO A 1 103 ? -2.327 -3.283 15.657 1.00 92.75 103 PRO A CA 1
ATOM 803 C C . PRO A 1 103 ? -3.679 -3.867 15.212 1.00 92.75 103 PRO A C 1
ATOM 805 O O . PRO A 1 103 ? -3.838 -5.083 15.194 1.00 92.75 103 PRO A O 1
ATOM 808 N N . ASP A 1 104 ? -4.658 -3.007 14.903 1.00 89.69 104 ASP A N 1
ATOM 809 C CA . ASP A 1 104 ? -5.960 -3.372 14.321 1.00 89.69 104 ASP A CA 1
ATOM 810 C C . ASP A 1 104 ? -5.969 -3.294 12.786 1.00 89.69 104 ASP A C 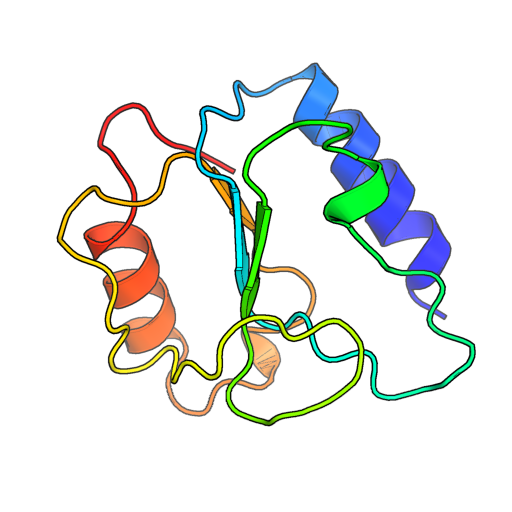1
ATOM 812 O O . ASP A 1 104 ? -7.003 -3.530 12.159 1.00 89.69 104 ASP A O 1
ATOM 816 N N . GLY A 1 105 ? -4.828 -2.928 12.203 1.00 82.38 105 GLY A N 1
ATOM 817 C CA . GLY A 1 105 ? -4.619 -2.823 10.774 1.00 82.38 105 GLY A CA 1
ATOM 818 C C . GLY A 1 105 ? -4.398 -4.178 10.119 1.00 82.38 105 GLY A C 1
ATOM 819 O O . GLY A 1 105 ? -4.118 -5.191 10.764 1.00 82.38 105 GLY A O 1
ATOM 820 N N . GLY A 1 106 ? -4.530 -4.187 8.802 1.00 77.25 106 GLY A N 1
ATOM 821 C CA . GLY A 1 106 ? -4.334 -5.381 8.002 1.00 77.25 106 GLY A CA 1
ATOM 822 C C . GLY A 1 106 ? -4.745 -5.182 6.553 1.00 77.25 106 GLY A C 1
ATOM 823 O O . GLY A 1 106 ? -5.578 -4.327 6.252 1.00 77.25 106 GLY A O 1
ATOM 824 N N . LEU A 1 107 ? -4.162 -6.056 5.728 1.00 69.81 107 LEU A N 1
ATOM 825 C CA . LEU A 1 107 ? -4.088 -6.081 4.264 1.00 69.81 107 LEU A CA 1
ATOM 826 C C . LEU A 1 107 ? -3.062 -5.143 3.648 1.00 69.81 107 LEU A C 1
ATOM 828 O O . LEU A 1 107 ? -3.185 -3.926 3.873 1.00 69.81 107 LEU A O 1
#

Sequence (107 aa):
MAQPITREFLTDVLALVPAPDPVVEFGSLQVEAEQDIDLRRFFPGRPFTGTDFREGPGVDRVEDLRGLRFEDGEVGTAICLDTLEHCADPVTAVREMHRALRPDGGL